Protein AF-A0A9D8ZY05-F1 (afdb_monomer_lite)

Structure (mmCIF, N/CA/C/O backbone):
data_AF-A0A9D8ZY05-F1
#
_entry.id   AF-A0A9D8ZY05-F1
#
loop_
_atom_site.group_PDB
_atom_site.id
_atom_site.type_symbol
_atom_site.label_atom_id
_atom_site.label_alt_id
_atom_site.label_comp_id
_atom_site.label_asym_id
_atom_site.label_entity_id
_atom_site.label_seq_id
_atom_site.pdbx_PDB_ins_code
_atom_site.Cartn_x
_atom_site.Cartn_y
_atom_site.Cartn_z
_atom_site.occupancy
_atom_site.B_iso_or_equiv
_atom_site.auth_seq_id
_atom_site.auth_comp_id
_atom_site.auth_asym_id
_atom_site.auth_atom_id
_atom_site.pdbx_PDB_model_num
ATOM 1 N N . MET A 1 1 ? -21.800 20.402 33.636 1.00 67.56 1 MET A N 1
ATOM 2 C CA . MET A 1 1 ? -22.387 19.110 33.227 1.00 67.56 1 MET A CA 1
ATOM 3 C C . MET A 1 1 ? -21.244 18.258 32.702 1.00 67.56 1 MET A C 1
ATOM 5 O O . MET A 1 1 ? -20.526 18.767 31.847 1.00 67.56 1 MET A O 1
ATOM 9 N N . PRO A 1 2 ? -20.980 17.064 33.255 1.00 80.38 2 PRO A N 1
ATOM 10 C CA . PRO A 1 2 ? -20.025 16.143 32.645 1.00 80.38 2 PRO A CA 1
ATOM 11 C C . PRO A 1 2 ? -20.544 15.736 31.258 1.00 80.38 2 PRO A C 1
ATOM 13 O O . PRO A 1 2 ? -21.749 15.560 31.088 1.00 80.38 2 PRO A O 1
ATOM 16 N N . ILE A 1 3 ? -19.643 15.651 30.279 1.00 82.50 3 ILE A N 1
ATOM 17 C CA . ILE A 1 3 ? -19.945 15.170 28.923 1.00 82.50 3 ILE A CA 1
ATOM 18 C C . ILE A 1 3 ? -20.524 13.754 29.022 1.00 82.50 3 ILE A C 1
ATOM 20 O O . ILE A 1 3 ? -20.001 12.935 29.785 1.00 82.50 3 ILE A O 1
ATOM 24 N N . SER A 1 4 ? -21.602 13.474 28.285 1.00 86.56 4 SER A N 1
ATOM 25 C CA . SER A 1 4 ? -22.136 12.112 28.219 1.00 86.56 4 SER A CA 1
ATOM 26 C C . SER A 1 4 ? -21.160 11.201 27.460 1.00 86.56 4 SER A C 1
ATOM 28 O O . SER A 1 4 ? -20.444 11.677 26.573 1.00 86.56 4 SER A O 1
ATOM 30 N N . PRO A 1 5 ? -21.108 9.895 27.774 1.00 83.06 5 PRO A N 1
ATOM 31 C CA . PRO A 1 5 ? -20.283 8.946 27.025 1.00 83.06 5 PRO A CA 1
ATOM 32 C C . PRO A 1 5 ? -20.493 9.034 25.505 1.00 83.06 5 PRO A C 1
ATOM 34 O O . PRO A 1 5 ? -19.524 9.002 24.751 1.00 83.06 5 PRO A O 1
ATOM 37 N N . ASP A 1 6 ? -21.729 9.262 25.061 1.00 80.00 6 ASP A N 1
ATOM 38 C CA . ASP A 1 6 ? -22.074 9.383 23.640 1.00 80.00 6 ASP A CA 1
ATOM 39 C C . ASP A 1 6 ? -21.491 10.653 22.997 1.00 80.00 6 ASP A C 1
ATOM 41 O O . ASP A 1 6 ? -20.925 10.609 21.905 1.00 80.00 6 ASP A O 1
ATOM 45 N N . GLU A 1 7 ? -21.550 11.800 23.688 1.00 83.69 7 GLU A N 1
ATOM 46 C CA . GLU A 1 7 ? -20.924 13.041 23.210 1.00 83.69 7 GLU A CA 1
ATOM 47 C C . GLU A 1 7 ? -19.401 12.913 23.103 1.00 83.69 7 GLU A C 1
ATOM 49 O O . GLU A 1 7 ? -18.792 13.490 22.196 1.00 83.69 7 GLU A O 1
ATOM 54 N N . PHE A 1 8 ? -18.785 12.155 24.014 1.00 82.81 8 PHE A N 1
ATOM 55 C CA . PHE A 1 8 ? -17.363 11.843 23.954 1.00 82.81 8 PHE A CA 1
ATOM 56 C C . PHE A 1 8 ? -17.053 11.005 22.708 1.00 82.81 8 PHE A C 1
ATOM 58 O O . PHE A 1 8 ? -16.231 11.421 21.895 1.00 82.81 8 PHE A O 1
ATOM 65 N N . LEU A 1 9 ? -17.748 9.885 22.497 1.00 83.44 9 LEU A N 1
ATOM 66 C CA . LEU A 1 9 ? -17.533 9.003 21.342 1.00 83.44 9 LEU A CA 1
ATOM 67 C C . LEU A 1 9 ? -17.723 9.735 20.004 1.00 83.44 9 LEU A C 1
ATOM 69 O O . LEU A 1 9 ? -16.876 9.626 19.114 1.00 83.44 9 LEU A O 1
ATOM 73 N N . ARG A 1 10 ? -18.759 10.576 19.896 1.00 81.62 10 ARG A N 1
ATOM 74 C CA . ARG A 1 10 ? -19.024 11.385 18.699 1.00 81.62 10 ARG A CA 1
ATOM 75 C C . ARG A 1 10 ? -17.922 12.402 18.411 1.00 81.62 10 ARG A C 1
ATOM 77 O O . ARG A 1 10 ? -17.546 12.594 17.256 1.00 81.62 10 ARG A O 1
ATOM 84 N N . LYS A 1 11 ? -17.361 13.037 19.445 1.00 81.44 11 LYS A N 1
ATOM 85 C CA . LYS A 1 11 ? -16.260 14.006 19.297 1.00 81.44 11 LYS A CA 1
ATOM 86 C C . LYS A 1 11 ? -14.992 13.367 18.723 1.00 81.44 11 LYS A C 1
ATOM 88 O O . LYS A 1 11 ? -14.263 14.032 17.992 1.00 81.44 11 LYS A O 1
ATOM 93 N N . TYR A 1 12 ? -14.740 12.102 19.051 1.00 79.94 12 TYR A N 1
ATOM 94 C CA . TYR A 1 12 ? -13.588 11.344 18.557 1.00 79.94 12 TYR A CA 1
ATOM 95 C C . TYR A 1 12 ? -13.895 10.512 17.304 1.00 79.94 12 TYR A C 1
ATOM 97 O O . TYR A 1 12 ? -13.028 9.784 16.834 1.00 79.94 12 TYR A O 1
ATOM 105 N N . GLY A 1 13 ? -15.094 10.649 16.731 1.00 69.94 13 GLY A N 1
ATOM 106 C CA . GLY A 1 13 ? -15.451 10.002 15.470 1.00 69.94 13 GLY A CA 1
ATOM 107 C C . GLY A 1 13 ? -15.754 8.506 15.576 1.00 69.94 13 GLY A C 1
ATOM 108 O O . GLY A 1 13 ? -15.863 7.864 14.540 1.00 69.94 13 GLY A O 1
ATOM 109 N N . PHE A 1 14 ? -15.940 7.971 16.787 1.00 71.31 14 PHE A N 1
ATOM 110 C CA . PHE A 1 14 ? -16.328 6.569 17.015 1.00 71.31 14 PHE A CA 1
ATOM 111 C C . PHE A 1 14 ? -17.820 6.299 16.766 1.00 71.31 14 PHE A C 1
ATOM 113 O O . PHE A 1 14 ? -18.248 5.156 16.802 1.00 71.31 14 PHE A O 1
ATOM 120 N N . ASP A 1 15 ? -18.604 7.351 16.522 1.00 67.50 15 ASP A N 1
ATOM 121 C CA . ASP A 1 15 ? -20.025 7.280 16.141 1.00 67.50 15 ASP A CA 1
ATOM 122 C C . ASP A 1 15 ? -20.213 6.997 14.636 1.00 67.50 15 ASP A C 1
ATOM 124 O O . ASP A 1 15 ? -21.327 6.921 14.128 1.00 67.50 15 ASP A O 1
ATOM 128 N N . LYS A 1 16 ? -19.111 6.879 13.883 1.00 64.25 16 LYS A N 1
ATOM 129 C CA . LYS A 1 16 ? -19.170 6.387 12.512 1.00 64.25 16 LYS A CA 1
ATOM 130 C C . LYS A 1 16 ? -19.273 4.870 12.569 1.00 64.25 16 LYS A C 1
ATOM 132 O O . LYS A 1 16 ? -18.318 4.205 12.959 1.00 64.25 16 LYS A O 1
ATOM 137 N N . GLU A 1 17 ? -20.409 4.346 12.126 1.00 59.59 17 GLU A N 1
ATOM 138 C CA . GLU A 1 17 ? -20.534 2.976 11.629 1.00 59.59 17 GLU A CA 1
ATOM 139 C C . GLU A 1 17 ? -19.645 2.830 10.377 1.00 59.59 17 GLU A C 1
ATOM 141 O O . GLU A 1 17 ? -20.125 2.756 9.248 1.00 59.59 17 GLU A O 1
ATOM 146 N N . GLU A 1 18 ? -18.320 2.882 10.533 1.00 60.88 18 G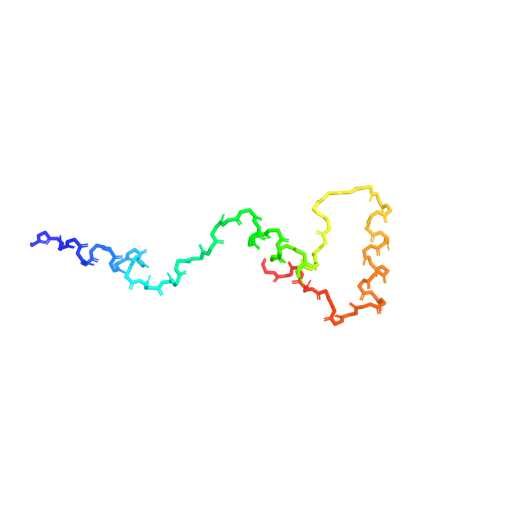LU A N 1
ATOM 147 C CA . GLU A 1 18 ? -17.452 2.264 9.539 1.00 60.88 18 GLU A CA 1
ATOM 148 C C . GLU A 1 18 ? -17.760 0.773 9.619 1.00 60.88 18 GLU A C 1
ATOM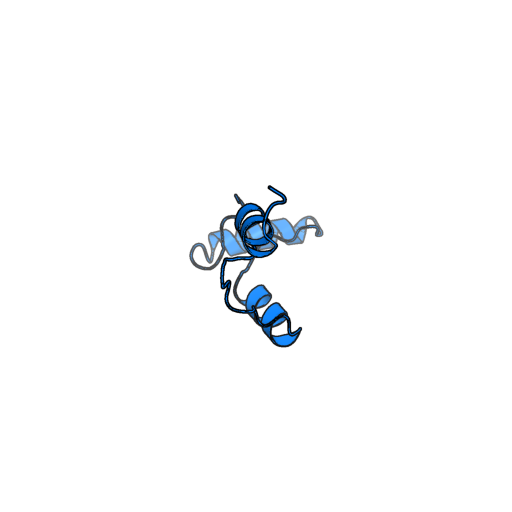 150 O O . GLU A 1 18 ? -17.564 0.167 10.673 1.00 60.88 18 GLU A O 1
ATOM 155 N N . GLU A 1 19 ? -18.318 0.211 8.539 1.00 62.53 19 GLU A N 1
ATOM 156 C CA . GLU A 1 19 ? -18.457 -1.238 8.370 1.00 62.53 19 GLU A CA 1
ATOM 157 C C . GLU A 1 19 ? -17.201 -1.905 8.928 1.00 62.53 19 GLU A C 1
ATOM 159 O O . GLU A 1 19 ? -16.095 -1.573 8.490 1.00 62.53 19 GLU A O 1
ATOM 164 N N . GLU A 1 20 ? -17.363 -2.791 9.920 1.00 62.00 20 GLU A N 1
ATOM 165 C CA . GLU A 1 20 ? -16.250 -3.538 10.501 1.00 62.00 20 GLU A CA 1
ATOM 166 C C . GLU A 1 20 ? -15.485 -4.210 9.358 1.00 62.00 20 GLU A C 1
ATOM 168 O O . GLU A 1 20 ? -15.934 -5.202 8.777 1.00 62.00 20 GLU A O 1
ATOM 173 N N . ARG A 1 21 ? -14.342 -3.626 8.981 1.00 70.44 21 ARG A N 1
ATOM 174 C CA . ARG A 1 21 ? -13.520 -4.157 7.899 1.00 70.44 21 ARG A CA 1
ATOM 175 C C . ARG A 1 21 ? -13.068 -5.554 8.307 1.00 70.44 21 ARG A C 1
ATOM 177 O O . ARG A 1 21 ? -12.599 -5.765 9.425 1.00 70.44 21 ARG A O 1
ATOM 184 N N . ASP A 1 22 ? -13.191 -6.513 7.394 1.00 78.25 22 ASP A N 1
ATOM 185 C CA . ASP A 1 22 ? -12.700 -7.872 7.617 1.00 78.25 22 ASP A CA 1
ATOM 186 C C . ASP A 1 22 ? -11.170 -7.833 7.742 1.00 78.25 22 ASP A C 1
ATOM 188 O O . ASP A 1 22 ? -10.440 -7.813 6.759 1.00 78.25 22 ASP A O 1
ATOM 192 N N . HIS A 1 23 ? -10.660 -7.822 8.971 1.00 81.50 23 HIS A N 1
ATOM 193 C CA . HIS A 1 23 ? -9.223 -7.801 9.243 1.00 81.50 23 HIS A CA 1
ATOM 194 C C . HIS A 1 23 ? -8.559 -9.182 9.119 1.00 81.50 23 HIS A C 1
ATOM 196 O O . HIS A 1 23 ? -7.429 -9.372 9.583 1.00 81.50 23 HIS A O 1
ATOM 202 N N . SER A 1 24 ? -9.228 -10.172 8.518 1.00 89.69 24 SER A N 1
ATOM 203 C CA . SER A 1 24 ? -8.623 -11.478 8.287 1.00 89.69 24 SER A CA 1
ATOM 204 C C . SER A 1 24 ? -7.407 -11.378 7.363 1.00 89.69 24 SER A C 1
ATOM 206 O O . SER A 1 24 ? -7.365 -10.605 6.405 1.00 89.69 24 SER A O 1
ATOM 208 N N . LEU A 1 25 ? -6.410 -12.235 7.611 1.00 89.00 25 LEU A N 1
ATOM 209 C CA . LEU A 1 25 ? -5.214 -12.330 6.767 1.00 89.00 25 LEU A CA 1
ATOM 210 C C . LEU A 1 25 ? -5.575 -12.553 5.291 1.00 89.00 25 LEU A C 1
ATOM 212 O O . LEU A 1 25 ? -4.932 -12.000 4.405 1.00 89.00 25 LEU A O 1
ATOM 216 N N . ARG A 1 26 ? -6.628 -13.342 5.036 1.00 88.88 26 ARG A N 1
ATOM 217 C CA . ARG A 1 26 ? -7.138 -13.619 3.691 1.00 88.88 26 ARG A CA 1
ATOM 218 C C . ARG A 1 26 ? -7.646 -12.349 3.014 1.00 88.88 26 ARG A C 1
ATOM 220 O O . ARG A 1 26 ? -7.308 -12.123 1.859 1.00 88.88 26 ARG A O 1
ATOM 227 N N . HIS A 1 27 ? -8.460 -11.557 3.708 1.00 86.38 27 HIS A N 1
ATOM 228 C CA . HIS A 1 27 ? -8.976 -10.304 3.168 1.00 86.38 27 HIS A CA 1
ATOM 229 C C . HIS A 1 27 ? -7.830 -9.340 2.858 1.00 86.38 27 HIS A C 1
ATOM 231 O O . HIS A 1 27 ? -7.691 -8.915 1.716 1.00 86.38 27 HIS A O 1
ATOM 237 N N . ASN A 1 28 ? -6.931 -9.117 3.819 1.00 84.81 28 ASN A N 1
ATOM 238 C CA . ASN A 1 28 ? -5.780 -8.234 3.631 1.00 84.81 28 ASN A CA 1
ATOM 239 C C . ASN A 1 28 ? -4.890 -8.683 2.461 1.00 84.81 28 ASN A C 1
ATOM 241 O O . ASN A 1 28 ? -4.526 -7.866 1.624 1.00 84.81 28 ASN A O 1
ATOM 245 N N . ALA A 1 29 ? -4.574 -9.977 2.349 1.00 87.00 29 ALA A N 1
ATOM 246 C CA . 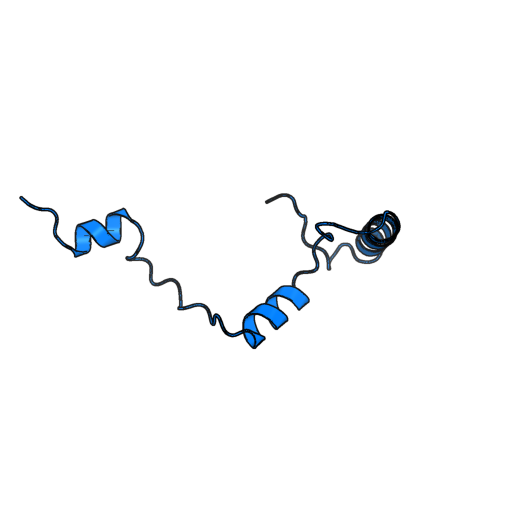ALA A 1 29 ? -3.769 -10.493 1.240 1.00 87.00 29 ALA A CA 1
ATOM 247 C C . ALA A 1 29 ? -4.438 -10.267 -0.128 1.00 87.00 29 ALA A C 1
ATOM 249 O O . ALA A 1 29 ? -3.760 -9.913 -1.091 1.00 87.00 29 ALA A O 1
ATOM 250 N N . MET A 1 30 ? -5.762 -10.441 -0.212 1.00 87.25 30 MET A N 1
ATOM 251 C CA . MET A 1 30 ? -6.521 -10.168 -1.436 1.00 87.25 30 MET A CA 1
ATOM 252 C C . MET A 1 30 ? -6.523 -8.678 -1.781 1.00 87.25 30 MET A C 1
ATOM 254 O O . MET A 1 30 ? -6.363 -8.336 -2.947 1.00 87.25 30 MET A O 1
ATOM 258 N N . GLU A 1 31 ? -6.679 -7.798 -0.793 1.00 85.69 31 GLU A N 1
ATOM 259 C CA . GLU A 1 31 ? -6.626 -6.350 -1.009 1.00 85.69 31 GLU A CA 1
ATOM 260 C C . GLU A 1 31 ? -5.231 -5.899 -1.458 1.00 85.69 31 GLU A C 1
ATOM 262 O O . GLU A 1 31 ? -5.118 -5.153 -2.424 1.00 85.69 31 GLU A O 1
ATOM 267 N N . HIS A 1 32 ? -4.160 -6.415 -0.853 1.00 81.88 32 HIS A N 1
ATOM 268 C CA . HIS A 1 32 ? -2.791 -6.128 -1.296 1.00 81.88 32 HIS A CA 1
ATOM 269 C C . HIS A 1 32 ? -2.509 -6.607 -2.728 1.00 81.88 32 HIS A C 1
ATOM 271 O O . HIS A 1 32 ? -1.785 -5.942 -3.456 1.00 81.88 32 HIS A O 1
ATOM 277 N N . ALA A 1 33 ? -3.077 -7.740 -3.149 1.00 84.06 33 ALA A N 1
ATOM 278 C CA . ALA A 1 33 ? -2.896 -8.250 -4.509 1.00 84.06 33 ALA A CA 1
ATOM 279 C C . ALA A 1 33 ? -3.665 -7.442 -5.569 1.00 84.06 33 ALA A C 1
ATOM 281 O O . ALA A 1 33 ? -3.261 -7.426 -6.728 1.00 84.06 33 ALA A O 1
ATOM 282 N N . LYS A 1 34 ? -4.774 -6.794 -5.188 1.00 81.94 34 LYS A N 1
ATOM 283 C CA . LYS A 1 34 ? -5.559 -5.932 -6.087 1.00 81.94 34 LYS A CA 1
ATOM 284 C C . LYS A 1 34 ? -4.900 -4.577 -6.332 1.00 81.94 34 LYS A C 1
ATOM 286 O O . LYS A 1 34 ? -5.098 -4.007 -7.396 1.00 81.94 34 LYS A O 1
ATOM 291 N N . HIS A 1 35 ? -4.154 -4.072 -5.354 1.00 80.62 35 HIS A N 1
ATOM 292 C CA . HIS A 1 35 ? -3.558 -2.741 -5.395 1.00 80.62 35 HIS A CA 1
ATOM 293 C C . HIS A 1 35 ? -2.047 -2.863 -5.596 1.00 80.62 35 HIS A C 1
ATOM 295 O O . HIS A 1 35 ? -1.272 -2.919 -4.637 1.00 80.62 35 HIS A O 1
ATOM 301 N N . LEU A 1 36 ? -1.628 -2.939 -6.860 1.00 77.44 36 LEU A N 1
ATOM 302 C CA . LEU A 1 36 ? -0.214 -2.961 -7.220 1.00 77.44 36 LEU A CA 1
ATOM 303 C C . LEU A 1 36 ? 0.399 -1.586 -6.939 1.00 77.44 36 LEU A C 1
ATOM 305 O O . LEU A 1 36 ? 0.013 -0.585 -7.542 1.00 77.44 36 LEU A O 1
ATOM 309 N N . ARG A 1 37 ? 1.365 -1.556 -6.017 1.00 77.38 37 ARG A N 1
ATOM 310 C CA . ARG A 1 37 ? 2.093 -0.354 -5.591 1.00 77.38 37 ARG A CA 1
ATOM 311 C C . ARG A 1 37 ? 3.588 -0.532 -5.752 1.00 77.38 37 ARG A C 1
ATOM 313 O O . ARG A 1 37 ? 4.089 -1.660 -5.804 1.00 77.38 37 ARG A O 1
ATOM 320 N N . ARG A 1 38 ? 4.306 0.590 -5.767 1.00 79.38 38 ARG A N 1
ATOM 321 C CA . ARG A 1 38 ? 5.758 0.570 -5.870 1.00 79.38 38 ARG A CA 1
ATOM 322 C C . ARG A 1 38 ? 6.372 -0.163 -4.672 1.00 79.38 38 ARG A C 1
ATOM 324 O O . ARG A 1 38 ? 5.999 0.097 -3.52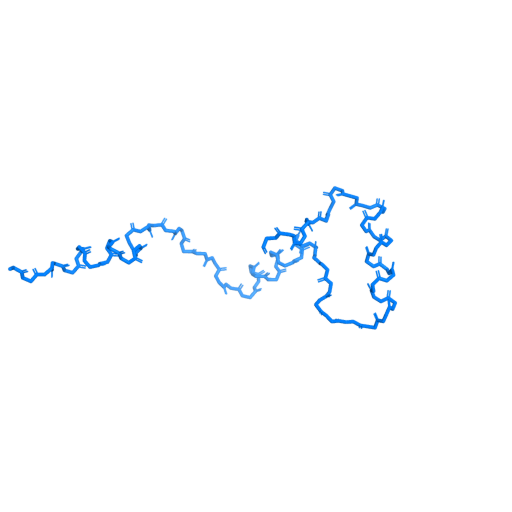5 1.00 79.38 38 ARG A O 1
ATOM 331 N N . PRO A 1 39 ? 7.377 -1.025 -4.897 1.00 76.88 39 PRO A N 1
ATOM 332 C CA . PRO A 1 39 ? 8.126 -1.632 -3.804 1.00 76.88 39 PRO A CA 1
ATOM 333 C C . PRO A 1 39 ? 8.764 -0.566 -2.893 1.00 76.88 39 PRO A C 1
ATOM 335 O O . PRO A 1 39 ? 9.513 0.295 -3.361 1.00 76.88 39 PRO A O 1
ATOM 338 N N . HIS A 1 40 ? 8.511 -0.640 -1.578 1.00 69.81 40 HIS A N 1
ATOM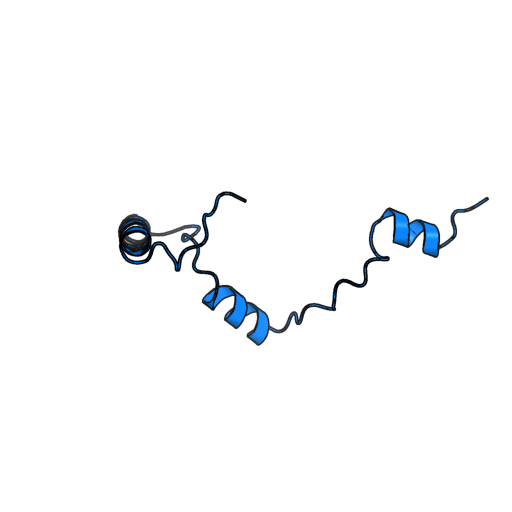 339 C CA . HIS A 1 40 ? 9.065 0.301 -0.585 1.00 69.81 40 HIS A CA 1
ATOM 340 C C . HIS A 1 40 ? 10.598 0.245 -0.479 1.00 69.81 40 HIS A C 1
ATOM 342 O O . HIS A 1 40 ? 11.244 1.244 -0.166 1.00 69.81 40 HIS A O 1
ATOM 348 N N . ALA A 1 41 ? 11.181 -0.924 -0.730 1.00 70.38 41 ALA A N 1
ATOM 349 C CA . ALA A 1 41 ? 12.614 -1.147 -0.818 1.00 70.38 41 ALA A CA 1
ATOM 350 C C . ALA A 1 41 ? 12.857 -2.312 -1.780 1.00 70.38 41 ALA A C 1
ATOM 352 O O . ALA A 1 41 ? 12.094 -3.276 -1.789 1.00 70.38 41 ALA A O 1
ATOM 353 N N . GLY A 1 42 ? 13.913 -2.221 -2.576 1.00 72.75 42 GLY A N 1
ATOM 354 C CA . GLY A 1 42 ? 14.262 -3.232 -3.562 1.00 72.75 42 GLY A CA 1
ATOM 355 C C . GLY A 1 42 ? 15.697 -3.056 -4.028 1.00 72.75 42 GLY A C 1
ATOM 356 O O . GLY A 1 42 ? 16.368 -2.070 -3.707 1.00 72.75 42 GLY A O 1
ATOM 357 N N . THR A 1 43 ? 16.174 -4.034 -4.778 1.00 78.44 43 THR A N 1
ATOM 358 C CA . THR A 1 43 ? 17.336 -3.858 -5.636 1.00 78.44 43 THR A CA 1
ATOM 359 C C . THR A 1 43 ? 17.037 -2.798 -6.702 1.00 78.44 43 THR A C 1
ATOM 361 O O . THR A 1 43 ? 15.880 -2.605 -7.072 1.00 78.44 43 THR A O 1
ATOM 364 N N . PRO A 1 44 ? 18.052 -2.097 -7.233 1.00 80.75 44 PRO A N 1
ATOM 365 C CA . PRO A 1 44 ? 17.839 -1.124 -8.306 1.00 80.75 44 PRO A CA 1
ATOM 366 C C . PRO A 1 44 ? 17.051 -1.671 -9.512 1.00 80.75 44 PRO A C 1
ATOM 368 O O . PRO A 1 44 ? 16.299 -0.925 -10.131 1.00 80.75 44 PRO A O 1
ATOM 371 N N . HIS A 1 45 ? 17.167 -2.971 -9.809 1.00 79.25 45 HIS A N 1
ATOM 372 C CA . HIS A 1 45 ? 16.396 -3.635 -10.864 1.00 79.25 45 HIS A CA 1
ATOM 373 C C . HIS A 1 45 ? 14.896 -3.704 -10.568 1.00 79.25 45 HIS A C 1
ATOM 375 O O . HIS A 1 45 ? 14.101 -3.550 -11.488 1.00 79.25 45 HIS A O 1
ATOM 381 N N . ASP A 1 46 ? 14.496 -3.835 -9.301 1.00 83.75 46 ASP A N 1
ATOM 382 C CA . ASP A 1 46 ? 13.079 -3.836 -8.917 1.00 83.75 46 ASP A CA 1
ATOM 383 C C . ASP A 1 46 ? 12.406 -2.492 -9.261 1.00 83.75 46 ASP A C 1
ATOM 385 O O . ASP A 1 46 ? 11.202 -2.433 -9.507 1.00 83.75 46 ASP A O 1
ATOM 389 N N . TRP A 1 47 ? 13.176 -1.397 -9.329 1.00 80.00 47 TRP A N 1
ATOM 390 C CA . TRP A 1 47 ? 12.678 -0.101 -9.799 1.00 80.00 47 TRP A CA 1
ATOM 391 C C . TRP A 1 47 ? 12.617 -0.010 -11.324 1.00 80.00 47 TRP A C 1
ATOM 393 O O . TRP A 1 47 ? 11.650 0.529 -11.853 1.00 80.00 47 TRP A O 1
ATOM 403 N N . GLU A 1 48 ? 13.609 -0.547 -12.039 1.00 82.69 48 GLU A N 1
ATOM 404 C CA . GLU A 1 48 ? 13.578 -0.611 -13.508 1.00 82.69 48 GLU A CA 1
ATOM 405 C C . GLU A 1 48 ? 12.389 -1.442 -14.010 1.00 82.69 48 GLU A C 1
ATOM 407 O O . GLU A 1 48 ? 11.706 -1.053 -14.961 1.00 82.69 48 GLU A O 1
ATOM 412 N N . GLU A 1 49 ? 12.119 -2.570 -13.352 1.00 84.81 49 GLU A N 1
ATOM 413 C CA . GLU A 1 49 ? 10.977 -3.433 -13.643 1.00 84.81 49 GLU A CA 1
ATOM 414 C C . GLU A 1 49 ? 9.650 -2.755 -13.299 1.00 84.81 49 GLU A C 1
ATOM 416 O O . GLU A 1 49 ? 8.724 -2.812 -14.106 1.00 84.81 49 GLU A O 1
ATOM 421 N N . TRP A 1 50 ? 9.571 -2.047 -12.167 1.00 83.12 50 TRP A N 1
ATOM 422 C CA . TRP A 1 50 ? 8.383 -1.277 -11.790 1.00 83.12 50 TRP A CA 1
ATOM 423 C C . TRP A 1 50 ? 8.051 -0.169 -12.796 1.00 83.12 50 TRP A C 1
ATOM 425 O O . TRP A 1 50 ? 6.916 -0.065 -13.256 1.00 83.12 50 TRP A O 1
ATOM 435 N N . GLU A 1 51 ? 9.041 0.630 -13.200 1.00 83.25 51 GLU A N 1
ATOM 436 C CA . GLU A 1 51 ? 8.857 1.694 -14.196 1.00 83.25 51 GLU A CA 1
ATOM 437 C C . GLU A 1 51 ? 8.429 1.131 -15.555 1.00 83.25 51 GLU A C 1
ATOM 439 O O . GLU A 1 51 ? 7.574 1.689 -16.251 1.00 83.25 51 GLU A O 1
ATOM 444 N N . ARG A 1 52 ? 9.000 -0.016 -15.939 1.00 87.00 52 ARG A N 1
ATOM 445 C CA . ARG A 1 52 ? 8.598 -0.728 -17.148 1.00 87.00 52 ARG A CA 1
ATOM 446 C C . ARG A 1 52 ? 7.161 -1.242 -17.041 1.00 87.00 52 ARG A C 1
ATOM 448 O O . ARG A 1 52 ? 6.407 -1.046 -17.991 1.00 87.00 52 ARG A O 1
ATOM 455 N N . TYR A 1 53 ? 6.784 -1.834 -15.908 1.00 84.75 53 TYR A N 1
ATOM 456 C CA . TYR A 1 53 ? 5.428 -2.314 -15.650 1.00 84.75 53 TYR A CA 1
ATOM 457 C C . TYR A 1 53 ? 4.415 -1.171 -15.708 1.00 84.75 53 TYR A C 1
ATOM 459 O O . TYR A 1 53 ? 3.450 -1.261 -16.456 1.00 84.75 53 TYR A O 1
ATOM 467 N N . LYS A 1 54 ? 4.681 -0.048 -15.029 1.00 84.69 54 LYS A N 1
ATOM 468 C CA . LYS A 1 54 ? 3.828 1.152 -15.061 1.00 84.69 54 LYS A CA 1
ATOM 469 C C . LYS A 1 54 ? 3.638 1.693 -16.482 1.00 84.69 54 LYS A C 1
ATOM 471 O O . LYS A 1 54 ? 2.550 2.133 -16.840 1.00 84.69 54 LYS A O 1
ATOM 476 N N . ARG A 1 55 ? 4.683 1.647 -17.314 1.00 85.81 55 ARG A N 1
ATOM 477 C CA . ARG A 1 55 ? 4.604 2.065 -18.723 1.00 85.81 55 ARG A CA 1
ATOM 478 C C . ARG A 1 55 ? 3.802 1.093 -19.593 1.00 85.81 55 ARG A C 1
ATOM 480 O O . ARG A 1 55 ? 3.151 1.535 -20.535 1.00 85.81 55 ARG A O 1
ATOM 487 N N . GLU A 1 56 ? 3.902 -0.207 -19.331 1.00 88.06 56 GLU A N 1
ATOM 488 C CA . GLU A 1 56 ? 3.198 -1.258 -20.079 1.00 88.06 56 GLU A CA 1
ATOM 489 C C . GLU A 1 56 ? 1.729 -1.402 -19.630 1.00 88.06 56 GLU A C 1
ATOM 491 O O . GLU A 1 56 ? 0.873 -1.708 -20.459 1.00 88.06 56 GLU A O 1
ATOM 496 N N . HIS A 1 57 ? 1.432 -1.106 -18.361 1.00 83.62 57 HIS A N 1
ATOM 497 C CA . HIS A 1 57 ? 0.132 -1.283 -17.706 1.00 83.62 57 HIS A CA 1
ATOM 498 C C . HIS A 1 57 ? -0.294 -0.024 -16.919 1.00 83.62 57 HIS A C 1
A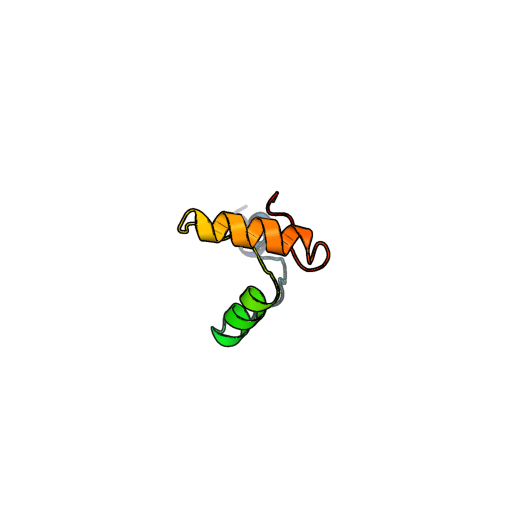TOM 500 O O . HIS A 1 57 ? -0.403 -0.067 -15.691 1.00 83.62 57 HIS A O 1
ATOM 506 N N . PRO A 1 58 ? -0.546 1.114 -17.596 1.00 79.75 58 PRO A N 1
ATOM 507 C CA . PRO A 1 58 ? -0.881 2.373 -16.926 1.00 79.75 58 PRO A CA 1
ATOM 508 C C . PRO A 1 58 ? -2.223 2.341 -16.175 1.00 79.75 58 PRO A C 1
ATOM 510 O O . PRO A 1 58 ? -2.391 3.094 -15.224 1.00 79.75 58 PRO A O 1
ATOM 513 N N . ASP A 1 59 ? -3.155 1.467 -16.571 1.00 81.38 59 ASP A N 1
ATOM 514 C CA . ASP A 1 59 ? -4.495 1.363 -15.971 1.00 81.38 59 ASP A CA 1
ATOM 515 C C . ASP A 1 59 ? -4.545 0.437 -14.736 1.00 81.38 59 ASP A C 1
ATOM 517 O O . ASP A 1 59 ? -5.570 0.358 -14.061 1.00 81.38 59 ASP A O 1
ATOM 521 N N . GLU A 1 60 ? -3.462 -0.296 -14.448 1.00 77.12 60 GLU A N 1
ATOM 522 C CA . GLU A 1 60 ? -3.396 -1.312 -13.380 1.00 77.12 60 GLU A CA 1
ATOM 523 C C . GLU A 1 60 ? -2.592 -0.857 -12.152 1.00 77.12 60 GLU A C 1
ATOM 525 O O . GLU A 1 60 ? -2.509 -1.580 -11.157 1.00 77.12 60 GLU A O 1
ATOM 530 N N . VAL A 1 61 ? -1.977 0.325 -12.221 1.00 74.19 61 VAL A N 1
ATOM 531 C CA . VAL A 1 61 ? -1.097 0.860 -11.179 1.00 74.19 61 VAL A CA 1
ATOM 532 C C . VAL A 1 61 ? -1.761 2.066 -10.526 1.00 74.19 61 VAL A C 1
ATOM 534 O O . VAL A 1 61 ? -2.107 3.030 -11.205 1.00 74.19 61 VAL A O 1
ATOM 537 N N . GLU A 1 62 ? -1.913 2.032 -9.202 1.00 68.88 62 GLU A N 1
ATOM 538 C CA . GLU A 1 62 ? -2.344 3.210 -8.444 1.00 68.88 62 GLU A CA 1
ATOM 539 C C . GLU A 1 62 ? -1.182 4.210 -8.332 1.00 68.88 62 GLU A C 1
ATOM 541 O O . GLU A 1 62 ? -0.039 3.819 -8.084 1.00 68.88 62 GLU A O 1
ATOM 546 N N . ASP A 1 63 ? -1.451 5.507 -8.499 1.00 64.94 63 ASP A N 1
ATOM 547 C CA . ASP A 1 63 ? -0.441 6.537 -8.247 1.00 64.94 63 ASP A CA 1
ATOM 548 C C . ASP A 1 63 ? -0.161 6.655 -6.736 1.00 64.94 63 ASP A C 1
ATOM 550 O O . ASP A 1 63 ? -1.069 6.865 -5.934 1.00 64.94 63 ASP A O 1
ATOM 554 N N . ASP A 1 64 ? 1.116 6.546 -6.356 1.00 61.91 64 ASP A N 1
ATOM 555 C CA . ASP A 1 64 ? 1.611 6.565 -4.966 1.00 61.91 64 ASP A CA 1
ATOM 556 C C . ASP A 1 64 ? 1.502 7.943 -4.259 1.00 61.91 64 ASP A C 1
ATOM 558 O O . ASP A 1 64 ? 2.014 8.108 -3.153 1.00 61.91 64 ASP A O 1
ATOM 562 N N . ASP A 1 65 ? 0.857 8.948 -4.863 1.00 57.47 65 ASP A N 1
ATOM 563 C CA . ASP A 1 65 ? 0.803 10.337 -4.366 1.00 57.47 65 ASP A CA 1
ATOM 564 C C . ASP A 1 65 ? -0.330 10.605 -3.336 1.00 57.47 65 ASP A C 1
ATOM 566 O O . ASP A 1 65 ? -0.969 11.663 -3.366 1.00 57.47 65 ASP A O 1
ATOM 570 N N . GLN A 1 66 ? -0.586 9.679 -2.398 1.00 45.53 66 GLN A N 1
ATOM 571 C CA . GLN A 1 66 ? -1.464 9.908 -1.227 1.00 45.53 66 GLN A CA 1
ATOM 572 C C . GLN A 1 66 ? -0.770 9.662 0.113 1.00 45.53 66 GLN A C 1
ATOM 574 O O . GLN A 1 66 ? -0.222 8.556 0.315 1.00 45.53 66 GLN A O 1
#

Sequence (66 aa):
MPISPDEFLRKYGFDKEEEERDHSLRHNAMEHAKHLRRPHAGTPHDWEEWERYKREHPDEVEDDDQ

pLDDT: mean 77.78, std 9.09, range [45.53, 89.69]

Secondary structure (DSSP, 8-state):
-PPPHHHHHHHTTTTS--------HHHHHHHHHHSB---SS--HHHHHHHHHHHHH-TTSB--S--

Radius of gyration: 19.98 Å; chains: 1; bounding box: 40×33×53 Å

Foldseek 3Di:
DPDDPVNVCVVVPVPDPPPPPPPDPVSVVVVCVQADEQDPDDDPVSVVVVVVCCVVCVPRYDDPPD